Protein AF-A0AB73AFI2-F1 (afdb_monomer_lite)

Structure (mmCIF, N/CA/C/O backbone):
data_AF-A0AB73AFI2-F1
#
_entry.id   AF-A0AB73AFI2-F1
#
loop_
_atom_site.group_PDB
_atom_site.id
_atom_site.type_symbol
_atom_site.label_atom_id
_atom_site.label_alt_id
_atom_site.label_comp_id
_atom_site.label_asym_id
_atom_site.label_entity_id
_atom_site.label_seq_id
_atom_site.pdbx_PDB_ins_code
_atom_site.Cartn_x
_atom_site.Cartn_y
_atom_site.Cartn_z
_atom_site.occupancy
_atom_site.B_iso_or_equiv
_atom_site.auth_seq_id
_atom_site.auth_comp_id
_atom_site.auth_asym_id
_atom_site.auth_atom_id
_atom_site.pdbx_PDB_model_num
ATOM 1 N N . MET A 1 1 ? -46.141 -12.054 -11.232 1.00 44.75 1 MET A N 1
ATOM 2 C CA . MET A 1 1 ? -44.856 -12.156 -11.961 1.00 44.75 1 MET A CA 1
ATOM 3 C C . MET A 1 1 ? -44.091 -10.855 -11.767 1.00 44.75 1 MET A C 1
ATOM 5 O O . MET A 1 1 ? -44.510 -9.838 -12.299 1.00 44.75 1 MET A O 1
ATO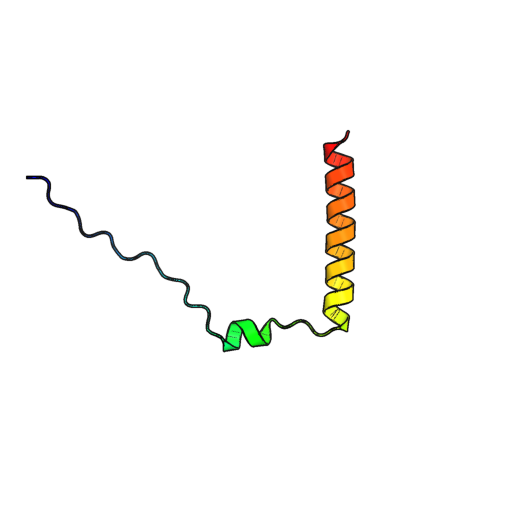M 9 N N . TYR A 1 2 ? -43.032 -10.847 -10.955 1.00 47.12 2 TYR A N 1
ATOM 10 C CA . TYR A 1 2 ? -42.221 -9.643 -10.751 1.00 47.12 2 TYR A CA 1
ATOM 11 C C . TYR A 1 2 ? -41.251 -9.470 -11.923 1.00 47.12 2 TYR A C 1
ATOM 13 O O . TYR A 1 2 ? -40.407 -10.331 -12.178 1.00 47.12 2 TYR A O 1
ATOM 21 N N . LEU A 1 3 ? -41.389 -8.359 -12.647 1.00 56.06 3 LEU A N 1
ATOM 22 C CA . LEU A 1 3 ? -40.469 -7.947 -13.702 1.00 56.06 3 LEU A CA 1
ATOM 23 C C . LEU A 1 3 ? -39.093 -7.683 -13.075 1.00 56.06 3 LEU A C 1
ATOM 25 O O . LEU A 1 3 ? -38.898 -6.713 -12.344 1.00 56.06 3 LEU A O 1
ATOM 29 N N . LYS A 1 4 ? -38.138 -8.580 -13.343 1.00 57.38 4 LYS A N 1
ATOM 30 C CA . LYS A 1 4 ? -36.738 -8.480 -12.916 1.00 57.38 4 LYS A CA 1
ATOM 31 C C . LYS A 1 4 ? -36.098 -7.294 -13.641 1.00 57.38 4 LYS A C 1
ATOM 33 O O . LYS A 1 4 ? -35.593 -7.432 -14.754 1.00 57.38 4 LYS A O 1
ATOM 38 N N . GLY A 1 5 ? -36.188 -6.118 -13.020 1.00 62.62 5 GLY A N 1
ATOM 39 C CA . GLY A 1 5 ? -35.624 -4.869 -13.523 1.00 62.62 5 GLY A CA 1
ATOM 40 C C . GLY A 1 5 ? -34.164 -5.055 -13.927 1.00 62.62 5 GLY A C 1
ATOM 41 O O . GLY A 1 5 ? -33.353 -5.587 -13.163 1.00 62.62 5 GLY A O 1
ATOM 42 N N . LYS A 1 6 ? -33.833 -4.658 -15.158 1.00 66.44 6 LYS A N 1
ATOM 43 C CA . LYS A 1 6 ? -32.475 -4.751 -15.694 1.00 66.44 6 LYS A CA 1
ATOM 44 C C . LYS A 1 6 ? -31.565 -3.825 -14.886 1.00 66.44 6 LYS A C 1
ATOM 46 O O . LYS A 1 6 ? -31.611 -2.609 -15.047 1.00 66.44 6 LYS A O 1
ATOM 51 N N . ARG A 1 7 ? -30.753 -4.395 -13.992 1.00 67.62 7 ARG A N 1
ATOM 52 C CA . ARG A 1 7 ? -29.688 -3.656 -13.303 1.00 67.62 7 ARG A CA 1
ATOM 53 C C . ARG A 1 7 ? -28.717 -3.143 -14.365 1.00 67.62 7 ARG A C 1
ATOM 55 O O . ARG A 1 7 ? -28.177 -3.940 -15.129 1.00 67.62 7 ARG A O 1
ATOM 62 N N . LYS A 1 8 ? -28.522 -1.823 -14.431 1.00 67.69 8 LYS A N 1
ATOM 63 C CA . LYS A 1 8 ? -27.441 -1.232 -15.229 1.00 67.69 8 LYS A CA 1
ATOM 64 C C . LYS A 1 8 ? -26.117 -1.810 -14.705 1.00 67.69 8 LYS A C 1
ATOM 66 O O . LYS A 1 8 ? -25.956 -1.855 -13.482 1.00 67.69 8 LYS A O 1
ATOM 71 N N . PRO A 1 9 ? -25.206 -2.293 -15.568 1.00 69.62 9 PRO A N 1
ATOM 72 C CA . PRO A 1 9 ? -23.903 -2.747 -15.107 1.00 69.62 9 PRO A CA 1
ATOM 73 C C . PRO A 1 9 ? -23.215 -1.586 -14.385 1.00 69.62 9 PRO A C 1
ATOM 75 O O . PRO A 1 9 ? -23.209 -0.458 -14.880 1.00 69.62 9 PRO A O 1
ATOM 78 N N . ALA A 1 10 ? -22.692 -1.853 -13.188 1.00 72.56 10 ALA A N 1
ATOM 79 C CA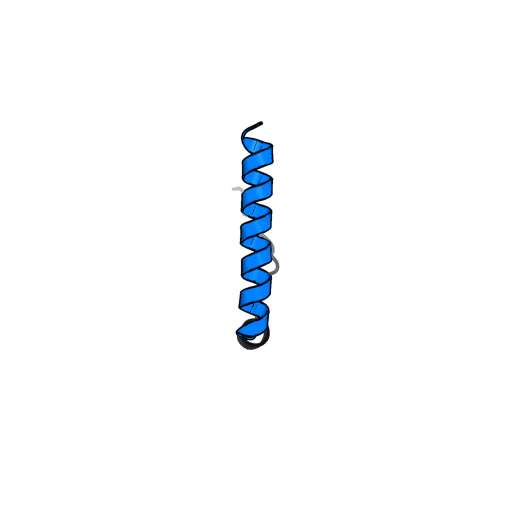 . ALA A 1 10 ? -21.874 -0.881 -12.481 1.00 72.56 10 ALA A CA 1
ATOM 80 C C . ALA A 1 10 ? -20.667 -0.524 -13.364 1.00 72.56 10 ALA A C 1
ATOM 82 O O . ALA A 1 10 ? -20.142 -1.419 -14.042 1.00 72.56 10 ALA A O 1
ATOM 83 N N . PRO A 1 11 ? -20.224 0.746 -13.386 1.00 68.19 11 PRO A N 1
ATOM 84 C CA . PRO A 1 11 ? -19.015 1.113 -14.104 1.00 68.19 11 PRO A CA 1
ATOM 85 C C . PRO A 1 11 ? -17.873 0.248 -13.572 1.00 68.19 11 PRO A C 1
ATOM 87 O O . PRO A 1 11 ? -17.465 0.352 -12.418 1.00 68.19 11 PRO A O 1
ATOM 90 N N . THR A 1 12 ? -17.414 -0.678 -14.407 1.00 73.38 12 THR A N 1
ATOM 91 C CA . THR A 1 12 ? -16.294 -1.545 -14.067 1.00 73.38 12 THR A CA 1
ATOM 92 C C . THR A 1 12 ? -15.040 -0.718 -14.291 1.00 73.38 12 THR A C 1
ATOM 94 O O . THR A 1 12 ? -14.753 -0.329 -15.423 1.00 73.38 12 THR A O 1
ATOM 97 N N . LEU A 1 13 ? -14.317 -0.398 -13.217 1.00 72.56 13 LEU A N 1
ATOM 98 C CA . LEU A 1 13 ? -13.026 0.272 -13.319 1.00 72.56 13 LEU A CA 1
ATOM 99 C C . LEU A 1 13 ? -12.016 -0.720 -13.908 1.00 72.56 13 LEU A C 1
ATOM 101 O O . LEU A 1 13 ? -11.421 -1.524 -13.192 1.00 72.56 13 LEU A O 1
ATOM 105 N N . ILE A 1 14 ? -11.854 -0.693 -15.230 1.00 77.94 14 ILE A N 1
ATOM 106 C CA . ILE A 1 14 ? -10.853 -1.503 -15.925 1.00 77.94 14 ILE A CA 1
ATOM 107 C C . ILE A 1 14 ? -9.509 -0.789 -15.783 1.00 77.94 14 ILE A C 1
ATOM 109 O O . ILE A 1 14 ? -9.192 0.137 -16.529 1.00 77.94 14 ILE A O 1
ATOM 113 N N . ILE A 1 15 ? -8.713 -1.210 -14.802 1.00 78.44 15 ILE A N 1
ATOM 114 C CA . ILE A 1 15 ? -7.330 -0.749 -14.662 1.00 78.44 15 ILE A CA 1
ATOM 115 C C . ILE A 1 15 ? -6.491 -1.493 -15.702 1.00 78.44 15 ILE A C 1
ATOM 117 O O . ILE A 1 15 ? -6.382 -2.719 -15.671 1.00 78.44 15 ILE A O 1
ATOM 121 N N . SER A 1 16 ? -5.895 -0.760 -16.642 1.00 78.81 16 SER A N 1
ATOM 122 C CA . SER A 1 16 ? -5.004 -1.363 -17.631 1.00 78.81 16 SER A CA 1
ATOM 123 C C . SER A 1 16 ? -3.721 -1.867 -16.963 1.00 78.81 16 SER A C 1
ATOM 125 O O . SER A 1 16 ? -3.177 -1.244 -16.047 1.00 78.81 16 SER A O 1
ATOM 127 N N . LYS A 1 17 ? -3.181 -2.990 -17.450 1.00 75.81 17 LYS A N 1
ATOM 128 C CA . LYS A 1 17 ? -1.915 -3.550 -16.945 1.00 75.81 17 LYS A CA 1
ATOM 129 C C . LYS A 1 17 ? -0.767 -2.532 -17.011 1.00 75.81 17 LYS A C 1
ATOM 131 O O . LYS A 1 17 ? 0.067 -2.498 -16.117 1.00 75.81 17 LYS A O 1
ATOM 136 N N . SER A 1 18 ? -0.757 -1.669 -18.029 1.00 75.50 18 SER A N 1
ATOM 137 C CA . SER A 1 18 ? 0.226 -0.591 -18.178 1.00 75.50 18 SER A CA 1
ATOM 138 C C . SER A 1 18 ? 0.088 0.500 -17.113 1.00 75.50 18 SER A C 1
ATOM 140 O O . SER A 1 18 ? 1.101 1.038 -16.673 1.00 75.50 18 SER A O 1
ATOM 142 N N . ALA A 1 19 ? -1.130 0.810 -16.654 1.00 76.12 19 ALA A N 1
ATOM 143 C CA . ALA A 1 19 ? -1.342 1.725 -15.533 1.00 76.12 19 ALA A CA 1
ATOM 144 C C . ALA A 1 19 ? -0.822 1.132 -14.215 1.00 76.12 19 ALA A C 1
ATOM 146 O O . ALA A 1 19 ? -0.242 1.850 -13.403 1.00 76.12 19 ALA A O 1
ATOM 147 N N . LEU A 1 20 ? -0.960 -0.183 -14.022 1.00 74.94 20 LEU A N 1
ATOM 148 C CA . LEU A 1 20 ? -0.380 -0.872 -12.867 1.00 74.94 20 LEU A CA 1
ATOM 149 C C . LEU A 1 20 ? 1.155 -0.897 -12.927 1.00 74.94 20 LEU A C 1
ATOM 151 O O . LEU A 1 20 ? 1.819 -0.687 -11.916 1.00 74.94 20 LEU A O 1
ATOM 155 N N . ASP A 1 21 ? 1.722 -1.106 -14.116 1.00 75.25 21 ASP A N 1
ATOM 156 C CA . ASP A 1 21 ? 3.172 -1.179 -14.311 1.00 75.25 21 ASP A CA 1
ATOM 157 C C . ASP A 1 21 ? 3.871 0.160 -14.023 1.00 75.25 21 ASP A C 1
ATOM 159 O O . ASP A 1 21 ? 4.931 0.186 -13.400 1.00 75.25 21 ASP A O 1
ATOM 163 N N . LYS A 1 22 ? 3.222 1.280 -14.372 1.00 70.56 22 LYS A N 1
ATOM 164 C CA . LYS A 1 22 ? 3.697 2.643 -14.074 1.00 70.56 22 LYS A CA 1
ATOM 165 C C . LYS A 1 22 ? 3.685 2.994 -12.584 1.00 70.56 22 LYS A C 1
ATOM 167 O O . LYS A 1 22 ? 4.426 3.875 -12.172 1.00 70.56 22 LYS A O 1
ATOM 172 N N . ASN A 1 23 ? 2.876 2.305 -11.776 1.00 68.12 23 ASN A N 1
ATOM 173 C CA . ASN A 1 23 ? 2.836 2.492 -10.322 1.00 68.12 23 ASN A CA 1
ATOM 174 C C . ASN A 1 23 ? 3.888 1.649 -9.582 1.00 68.12 23 ASN A C 1
ATOM 176 O O . ASN A 1 23 ? 3.903 1.596 -8.349 1.00 68.12 23 ASN A O 1
ATOM 180 N N . LYS A 1 24 ? 4.795 0.977 -10.303 1.00 73.75 24 LYS A N 1
ATOM 181 C CA . LYS A 1 24 ? 5.937 0.308 -9.682 1.00 73.75 24 LYS A CA 1
ATOM 182 C C . LYS A 1 24 ? 6.914 1.359 -9.161 1.00 73.75 24 LYS A C 1
ATOM 184 O O . LYS A 1 24 ? 7.804 1.802 -9.876 1.00 73.75 24 LYS A O 1
ATOM 189 N N . LEU A 1 25 ? 6.779 1.681 -7.877 1.00 70.00 25 LEU A N 1
ATOM 190 C CA . LEU A 1 25 ? 7.735 2.514 -7.149 1.00 70.00 25 LEU A CA 1
ATOM 191 C C . LEU A 1 25 ? 9.158 1.971 -7.320 1.00 70.00 25 LEU A C 1
ATOM 193 O O . LEU A 1 25 ? 9.379 0.754 -7.194 1.00 70.00 25 LEU A O 1
ATOM 197 N N . MET A 1 26 ? 10.117 2.863 -7.553 1.00 79.12 26 MET A N 1
ATOM 198 C CA . MET A 1 26 ? 11.535 2.514 -7.576 1.00 79.12 26 MET A CA 1
ATOM 199 C C . MET A 1 26 ? 11.980 2.022 -6.189 1.00 79.12 26 MET A C 1
ATOM 201 O O . MET A 1 26 ? 11.404 2.425 -5.173 1.00 79.12 26 MET A O 1
ATOM 205 N N . PRO A 1 27 ? 13.026 1.178 -6.078 1.00 73.75 27 PRO A N 1
ATOM 206 C CA . PRO A 1 27 ? 13.473 0.642 -4.786 1.00 73.75 27 PRO A CA 1
ATOM 207 C C . PRO A 1 27 ? 13.736 1.717 -3.718 1.00 73.75 27 PRO A C 1
ATOM 209 O O . PRO A 1 27 ? 13.474 1.498 -2.534 1.00 73.75 27 PRO A O 1
ATOM 212 N N . ARG A 1 28 ? 14.206 2.901 -4.133 1.00 75.56 28 ARG A N 1
ATOM 213 C CA . ARG A 1 28 ? 14.427 4.058 -3.254 1.00 75.56 28 ARG A CA 1
ATOM 214 C C . ARG A 1 28 ? 13.117 4.624 -2.698 1.00 75.56 28 ARG A C 1
ATOM 216 O O . ARG A 1 28 ? 13.017 4.860 -1.498 1.00 75.56 28 ARG A O 1
ATOM 223 N N . GLU A 1 29 ? 12.110 4.784 -3.547 1.00 73.81 29 GLU A N 1
ATOM 224 C CA . GLU A 1 29 ? 10.795 5.312 -3.175 1.00 73.81 29 GLU A CA 1
ATOM 225 C C . GLU A 1 29 ? 10.031 4.319 -2.298 1.00 73.81 29 GLU A C 1
ATOM 227 O O . GLU A 1 29 ? 9.415 4.729 -1.315 1.00 73.81 29 GLU A O 1
ATOM 232 N N . ARG A 1 30 ? 10.146 3.009 -2.573 1.00 77.56 30 ARG A N 1
ATOM 233 C CA . ARG A 1 30 ? 9.563 1.948 -1.732 1.00 77.56 30 ARG A CA 1
ATOM 234 C C . ARG A 1 30 ? 10.081 1.989 -0.300 1.00 77.56 30 ARG A C 1
ATOM 236 O O . ARG A 1 30 ? 9.290 1.847 0.625 1.00 77.56 30 ARG A O 1
ATOM 243 N N . ARG A 1 31 ? 11.390 2.201 -0.101 1.00 79.38 31 ARG A N 1
ATOM 244 C CA . ARG A 1 31 ? 11.984 2.309 1.246 1.00 79.38 31 ARG A CA 1
ATOM 245 C C . ARG A 1 31 ? 11.399 3.486 2.021 1.00 79.38 31 ARG A C 1
ATOM 247 O O . ARG A 1 31 ? 11.085 3.338 3.196 1.00 79.38 31 ARG A O 1
ATOM 254 N N . THR A 1 32 ? 11.243 4.633 1.367 1.00 80.62 32 THR A N 1
ATOM 255 C CA . THR A 1 32 ? 10.656 5.828 1.982 1.00 80.62 32 THR A CA 1
ATOM 256 C C . THR A 1 32 ? 9.181 5.615 2.324 1.00 80.62 32 THR A C 1
ATOM 258 O O . THR A 1 32 ? 8.784 5.858 3.459 1.00 80.62 32 THR A O 1
ATOM 261 N N . HIS A 1 33 ? 8.387 5.073 1.397 1.00 83.12 33 HIS A N 1
ATOM 262 C CA . HIS A 1 33 ? 6.971 4.775 1.644 1.00 83.12 33 HIS A CA 1
ATOM 263 C C . HIS A 1 33 ? 6.786 3.746 2.767 1.00 83.12 33 HIS A C 1
ATOM 265 O O . HIS A 1 33 ? 5.946 3.940 3.640 1.00 83.12 33 HIS A O 1
ATOM 271 N N . ALA A 1 34 ? 7.612 2.696 2.810 1.00 84.94 34 ALA A N 1
ATOM 272 C CA . ALA A 1 34 ? 7.566 1.700 3.879 1.00 84.94 34 ALA A CA 1
ATOM 273 C C . ALA A 1 34 ? 7.850 2.313 5.260 1.00 84.94 34 ALA A C 1
ATOM 275 O O . ALA A 1 34 ? 7.161 1.982 6.221 1.00 84.94 34 ALA A O 1
ATOM 276 N N . LYS A 1 35 ? 8.810 3.244 5.363 1.00 89.12 35 LYS A N 1
ATOM 277 C CA . LYS A 1 35 ? 9.087 3.963 6.618 1.00 89.12 35 LYS A CA 1
ATOM 278 C C . LYS A 1 35 ? 7.875 4.759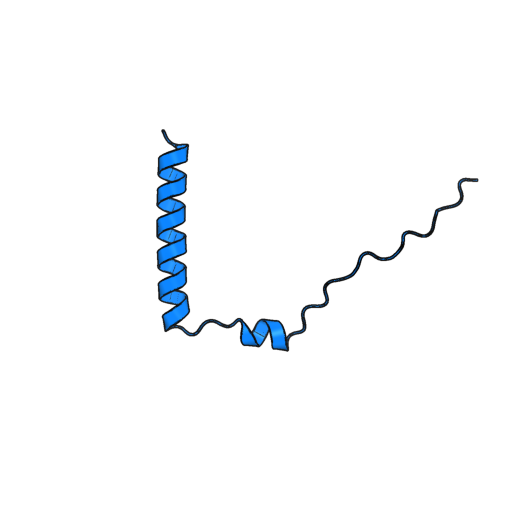 7.099 1.00 89.12 35 LYS A C 1
ATOM 280 O O . LYS A 1 35 ? 7.538 4.672 8.274 1.00 89.12 35 LYS A O 1
ATOM 285 N N . TYR A 1 36 ? 7.207 5.484 6.200 1.00 88.62 36 TYR A N 1
ATOM 286 C CA . TYR A 1 36 ? 6.002 6.240 6.550 1.00 88.62 36 TYR A CA 1
ATOM 287 C C . TYR A 1 36 ? 4.849 5.333 6.986 1.00 88.62 36 TYR A C 1
ATOM 289 O O . TYR A 1 36 ? 4.170 5.651 7.957 1.00 88.62 36 TYR A O 1
ATOM 297 N N . ILE A 1 37 ? 4.660 4.186 6.326 1.00 89.50 37 ILE A N 1
ATOM 298 C CA . ILE A 1 37 ? 3.626 3.209 6.701 1.00 89.50 37 ILE A CA 1
ATOM 299 C C . ILE A 1 37 ? 3.900 2.623 8.092 1.00 89.50 37 ILE A C 1
ATOM 301 O O . ILE A 1 37 ? 2.9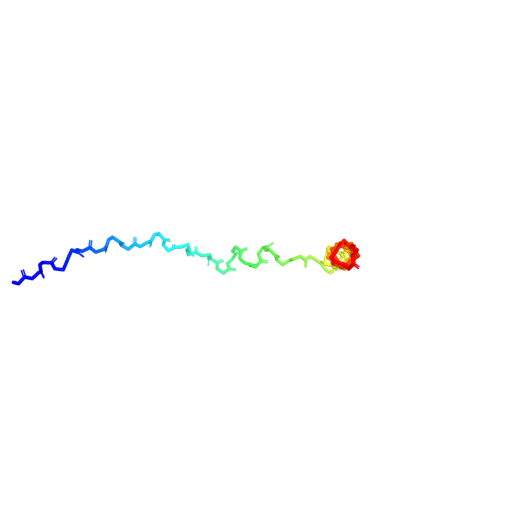85 2.538 8.907 1.00 89.50 37 ILE A O 1
ATOM 305 N N . ILE A 1 38 ? 5.151 2.248 8.382 1.00 91.50 38 ILE A N 1
ATOM 306 C CA . ILE A 1 38 ? 5.539 1.712 9.696 1.00 91.50 38 ILE A CA 1
ATOM 307 C C . ILE A 1 38 ? 5.319 2.764 10.785 1.00 91.50 38 ILE A C 1
ATOM 309 O O . ILE A 1 38 ? 4.698 2.460 11.801 1.00 91.50 38 ILE A O 1
ATOM 313 N N . PHE A 1 39 ? 5.776 3.996 10.551 1.00 91.88 39 PHE A N 1
ATOM 314 C CA . PHE A 1 39 ? 5.610 5.096 11.496 1.00 91.88 39 PHE A CA 1
ATOM 315 C C . PHE A 1 39 ? 4.128 5.380 11.776 1.00 91.88 39 PHE A C 1
ATOM 317 O O . PHE A 1 39 ? 3.713 5.379 12.930 1.00 91.88 39 PHE A O 1
ATOM 324 N N . ALA A 1 40 ? 3.302 5.513 10.733 1.00 91.00 40 ALA A N 1
ATOM 325 C CA . ALA A 1 40 ? 1.864 5.722 10.890 1.00 91.00 40 ALA A CA 1
ATOM 326 C C . ALA A 1 40 ? 1.185 4.563 11.642 1.00 91.00 40 ALA A C 1
ATOM 328 O O . ALA A 1 40 ? 0.336 4.798 12.499 1.00 91.00 40 ALA A O 1
ATOM 329 N N . GLY A 1 41 ? 1.582 3.316 11.368 1.00 92.81 41 GLY A N 1
ATOM 330 C CA . GLY A 1 41 ? 1.075 2.145 12.085 1.00 92.81 41 GLY A CA 1
ATOM 331 C C . GLY A 1 41 ? 1.418 2.156 13.577 1.00 92.81 41 GLY A C 1
ATOM 332 O O . GLY A 1 41 ? 0.580 1.783 14.397 1.00 92.81 41 GLY A O 1
ATOM 333 N N . GLN A 1 42 ? 2.617 2.622 13.942 1.00 91.69 42 GLN A N 1
ATOM 334 C CA . GLN A 1 42 ? 3.009 2.812 15.342 1.00 91.69 42 GLN A CA 1
ATOM 335 C C . GLN A 1 42 ? 2.171 3.902 16.011 1.00 91.69 42 GLN A C 1
ATOM 337 O O . GLN A 1 42 ? 1.604 3.652 17.071 1.00 91.69 42 GLN A O 1
ATOM 342 N N . THR A 1 43 ? 2.007 5.056 15.361 1.00 88.94 43 THR A N 1
ATOM 343 C CA . THR A 1 43 ? 1.202 6.166 15.895 1.00 88.94 43 THR A CA 1
ATOM 344 C C . THR A 1 43 ? -0.261 5.769 16.103 1.00 88.94 43 THR A C 1
ATOM 346 O O . THR A 1 43 ? -0.842 6.068 17.140 1.00 88.94 43 THR A O 1
ATOM 349 N N . ILE A 1 44 ? -0.868 5.046 15.155 1.00 91.44 44 ILE A N 1
ATOM 350 C CA . ILE A 1 44 ? -2.253 4.566 15.292 1.00 91.44 44 ILE A CA 1
ATOM 351 C C . ILE A 1 44 ? -2.374 3.572 16.452 1.00 91.44 44 ILE A C 1
ATOM 353 O O . ILE A 1 44 ? -3.340 3.632 17.209 1.00 91.44 44 ILE A O 1
ATOM 357 N N . LYS A 1 45 ? -1.395 2.673 16.614 1.00 90.9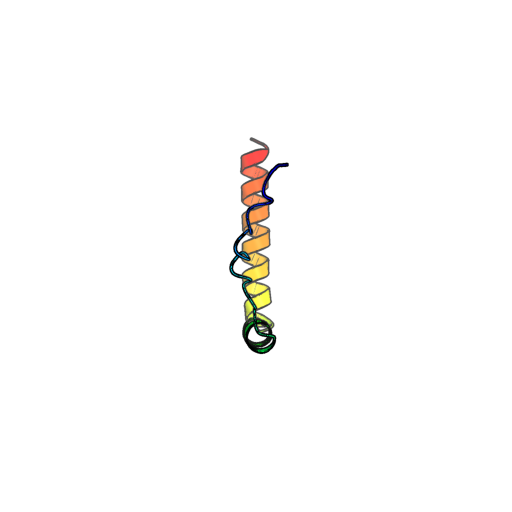4 45 LYS A N 1
ATOM 358 C CA . LYS A 1 45 ? -1.367 1.717 17.727 1.00 90.94 45 LYS A CA 1
ATOM 359 C C . LYS A 1 45 ? -1.259 2.419 19.082 1.00 90.94 45 LYS A C 1
ATOM 361 O O . LYS A 1 45 ? -1.924 2.001 20.023 1.00 90.94 45 LYS A O 1
ATOM 366 N N . GLU A 1 46 ? -0.432 3.456 19.183 1.00 88.19 46 GLU A N 1
ATOM 367 C CA . GLU A 1 46 ? -0.306 4.267 20.400 1.00 88.19 46 GLU A CA 1
ATOM 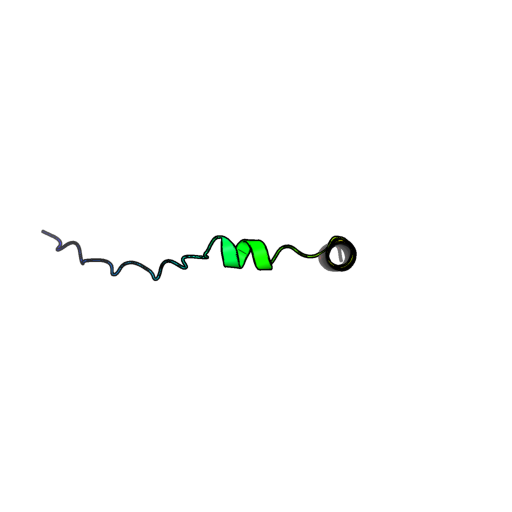368 C C . GLU A 1 46 ? -1.611 4.993 20.734 1.00 88.19 46 GLU A C 1
ATOM 370 O O . GLU A 1 46 ? -2.056 4.917 21.873 1.00 88.19 46 GLU A O 1
ATOM 375 N N . ILE A 1 47 ? -2.264 5.613 19.744 1.00 90.94 47 ILE A N 1
ATOM 376 C CA . ILE A 1 47 ? -3.569 6.271 19.929 1.00 90.94 47 ILE A CA 1
ATOM 377 C C . ILE A 1 47 ? -4.647 5.267 20.358 1.00 90.94 47 ILE A C 1
ATOM 379 O O . ILE A 1 47 ? -5.477 5.590 21.194 1.00 90.94 47 ILE A O 1
ATOM 383 N N . TRP A 1 48 ? -4.656 4.062 19.783 1.00 88.38 48 TRP A N 1
ATOM 384 C CA . TRP A 1 48 ? -5.660 3.040 20.091 1.00 88.38 48 TRP A CA 1
ATOM 385 C C . TRP A 1 48 ? -5.507 2.428 21.492 1.00 88.38 48 TRP A C 1
ATOM 387 O O . TRP A 1 48 ? -6.487 1.976 22.078 1.00 88.38 48 TRP A O 1
ATOM 397 N N . ASN A 1 49 ? -4.281 2.369 22.015 1.00 86.00 49 ASN A N 1
ATOM 398 C CA . ASN A 1 49 ? -3.973 1.754 23.308 1.00 86.00 49 ASN A CA 1
ATOM 399 C C . ASN A 1 49 ? -4.115 2.709 24.508 1.00 86.00 49 ASN A C 1
ATOM 401 O O . ASN A 1 49 ? -3.834 2.289 25.632 1.00 86.00 49 ASN A O 1
ATOM 405 N N . ASN A 1 50 ? -4.492 3.964 24.270 1.00 75.19 50 ASN A N 1
ATOM 406 C CA . ASN A 1 50 ? -4.588 5.034 25.261 1.00 75.19 50 ASN A CA 1
ATOM 407 C C . ASN A 1 50 ? -6.049 5.445 25.466 1.00 75.19 50 ASN A C 1
ATOM 409 O O . ASN A 1 50 ? -6.421 5.707 26.628 1.00 75.19 50 ASN A O 1
#

Secondary structure (DSSP, 8-state):
------PPPP------HHHHHHT---HHHHHHHHHHHHHHHHHHHHHHT-

Sequence (50 aa):
MYLKGKRKPAPTLIISKSALDKNKLMPRERRTHAKYIIFAGQTIKEIWNN

Radius of gyration: 21.19 Å; chains: 1; bounding box: 59×18×43 Å

Foldseek 3Di:
DDDPPDDDDDPDPDDDPVNVVVPPDDPVRVVVVVVVVVVVVVVVVVVVVD

pLDDT: mean 77.1, std 11.3, range [44.75, 92.81]

Organism: NCBI:txid1339310